Protein AF-A0A946V703-F1 (afdb_monomer_lite)

Radius of gyration: 13.31 Å; chains: 1; bounding box: 28×31×31 Å

Secondary structure (DSSP, 8-state):
--EETTEEPPPSTTSGGG-SEEEHHHHTT-TT---EE-HHHHHHHHHHHTTPPPPPTTSHHHHHHHHHHHHHTTTSPP-PSEEE-

Sequence (85 aa):
GSKIRADILSPALGHPTGFPVYRNKWAGASAKGDGMGTLHRRYGGCNKQVRAKPYKAQGPEYTALEYFHTYMSNGLEINGPGARK

pLDDT: mean 92.58, std 4.91, range [70.56, 97.81]

Foldseek 3Di:
DDDDVPDDDDDLAPVQLQPQEFEQVQLVVDPVSGRTDGPLVVQCVVCVVVVHHRDDRVDPVVVVVSVVRVVRRPPDHRDPPYYDD

Structure (mmCIF, N/CA/C/O backbone):
data_AF-A0A946V703-F1
#
_entry.id   AF-A0A946V703-F1
#
loop_
_atom_site.group_PDB
_atom_site.id
_atom_site.type_symbol
_atom_site.label_atom_id
_atom_site.label_alt_id
_atom_site.label_comp_id
_atom_site.label_asym_id
_atom_site.label_entity_id
_atom_site.label_seq_id
_atom_site.pdbx_PDB_ins_code
_atom_site.Cartn_x
_atom_site.Cartn_y
_atom_site.Cartn_z
_atom_site.occupancy
_atom_site.B_iso_or_equiv
_atom_site.auth_seq_id
_atom_site.auth_comp_id
_atom_site.auth_asym_id
_atom_site.auth_atom_id
_atom_site.pdbx_PDB_model_num
ATOM 1 N N . GLY A 1 1 ? -3.832 -21.437 -3.193 1.00 70.56 1 GLY A N 1
ATOM 2 C CA . GLY A 1 1 ? -4.500 -20.123 -3.263 1.00 70.56 1 GLY A CA 1
ATOM 3 C C . GLY A 1 1 ? -4.911 -19.829 -4.689 1.00 70.56 1 GLY A C 1
ATOM 4 O O . GLY A 1 1 ? -4.263 -20.325 -5.609 1.00 70.56 1 GLY A O 1
ATOM 5 N N . SER A 1 2 ? -5.978 -19.053 -4.867 1.00 88.44 2 SER A N 1
ATOM 6 C CA . SER A 1 2 ? -6.456 -18.603 -6.179 1.00 88.44 2 SER A CA 1
ATOM 7 C C . SER A 1 2 ? -5.373 -17.813 -6.928 1.00 88.44 2 SER A C 1
ATOM 9 O O . SER A 1 2 ? -4.528 -17.169 -6.303 1.00 88.44 2 SER A O 1
ATOM 11 N N . LYS A 1 3 ? -5.364 -17.877 -8.264 1.00 92.50 3 LYS A N 1
ATOM 12 C CA . LYS A 1 3 ? -4.344 -17.235 -9.109 1.00 92.50 3 LYS A CA 1
ATOM 13 C C . LYS A 1 3 ? -4.950 -16.113 -9.944 1.00 92.50 3 LYS A C 1
ATOM 15 O O . LYS A 1 3 ? -6.046 -16.264 -10.475 1.00 92.50 3 LYS A O 1
ATOM 20 N N . ILE A 1 4 ? -4.198 -15.029 -10.115 1.00 92.56 4 ILE A N 1
ATOM 21 C CA . ILE A 1 4 ? -4.455 -14.010 -11.132 1.00 92.56 4 ILE A CA 1
ATOM 22 C C . ILE A 1 4 ? -3.246 -13.949 -12.068 1.00 92.56 4 ILE A C 1
ATOM 24 O O . ILE A 1 4 ? -2.166 -13.487 -11.703 1.00 92.56 4 ILE A O 1
ATOM 28 N N . ARG A 1 5 ? -3.407 -14.469 -13.291 1.00 93.81 5 ARG A N 1
ATOM 29 C CA . ARG A 1 5 ? -2.296 -14.677 -14.238 1.00 93.81 5 ARG A CA 1
ATOM 30 C C . ARG A 1 5 ? -1.143 -15.451 -13.570 1.00 93.81 5 ARG A C 1
ATOM 32 O O . ARG A 1 5 ? -1.337 -16.591 -13.160 1.00 93.81 5 ARG A O 1
ATOM 39 N N . ALA A 1 6 ? 0.037 -14.840 -13.457 1.00 93.94 6 ALA A N 1
ATOM 40 C CA . ALA A 1 6 ? 1.239 -15.445 -12.885 1.00 93.94 6 ALA A CA 1
ATOM 41 C C . ALA A 1 6 ? 1.384 -15.240 -11.363 1.00 93.94 6 ALA A C 1
ATOM 43 O O . ALA A 1 6 ? 2.365 -15.709 -10.787 1.00 93.94 6 ALA A O 1
ATOM 44 N N . ASP A 1 7 ? 0.457 -14.530 -10.713 1.00 91.00 7 ASP A N 1
ATOM 45 C CA . ASP A 1 7 ? 0.554 -14.193 -9.293 1.00 91.00 7 ASP A CA 1
ATOM 46 C C . ASP A 1 7 ? -0.446 -15.013 -8.459 1.00 91.00 7 ASP A C 1
ATOM 48 O O . ASP A 1 7 ? -1.615 -15.181 -8.821 1.00 91.00 7 ASP A O 1
ATOM 52 N N . ILE A 1 8 ? 0.023 -15.536 -7.324 1.00 92.38 8 ILE A N 1
ATOM 53 C CA . ILE A 1 8 ? -0.818 -16.212 -6.329 1.00 92.38 8 ILE A CA 1
ATOM 54 C C . ILE A 1 8 ? -1.428 -15.134 -5.434 1.00 92.38 8 ILE A C 1
ATOM 56 O O . ILE A 1 8 ? -0.701 -14.310 -4.877 1.00 92.38 8 ILE A O 1
ATOM 60 N N . LEU A 1 9 ? -2.755 -15.136 -5.295 1.00 88.88 9 LEU A N 1
ATOM 61 C CA . LEU A 1 9 ? -3.450 -14.207 -4.412 1.00 88.88 9 LEU A CA 1
ATOM 62 C C . LEU A 1 9 ? -3.093 -14.523 -2.959 1.00 88.88 9 LEU A C 1
ATOM 64 O O . LEU A 1 9 ? -3.292 -15.643 -2.481 1.00 88.88 9 LEU A O 1
ATOM 68 N N . SER A 1 10 ? -2.546 -13.525 -2.274 1.00 83.94 10 SER A N 1
ATOM 69 C CA . SER A 1 10 ? -2.296 -13.572 -0.840 1.00 83.94 10 SER A CA 1
ATOM 70 C C . SER A 1 10 ? -3.616 -13.583 -0.061 1.00 83.94 10 SER A C 1
ATOM 72 O O . SER A 1 10 ? -4.619 -13.044 -0.542 1.00 83.94 10 SER A O 1
ATOM 74 N N . PRO A 1 11 ? -3.635 -14.184 1.141 1.00 83.56 11 PRO A N 1
ATOM 75 C CA . PRO A 1 11 ? -4.808 -14.133 2.004 1.00 83.56 11 PRO A CA 1
ATOM 76 C C . PRO A 1 11 ? -5.163 -12.678 2.323 1.00 83.56 11 PRO A C 1
ATOM 78 O O . PRO A 1 11 ? -4.280 -11.838 2.482 1.00 83.56 11 PRO A O 1
ATOM 81 N N . ALA A 1 12 ? -6.457 -12.366 2.406 1.00 76.44 12 ALA A N 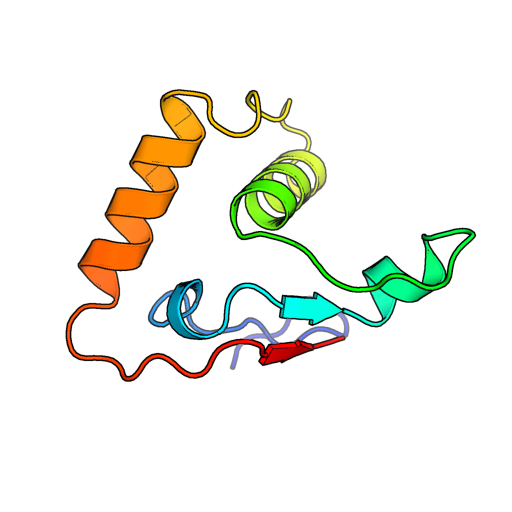1
ATOM 82 C CA . ALA A 1 12 ? -6.898 -11.031 2.810 1.00 76.44 12 ALA A CA 1
ATOM 83 C C . ALA A 1 12 ? -6.456 -10.714 4.254 1.00 76.44 12 ALA A C 1
ATOM 85 O O . ALA A 1 12 ? -6.006 -9.604 4.530 1.00 76.44 12 ALA A O 1
ATOM 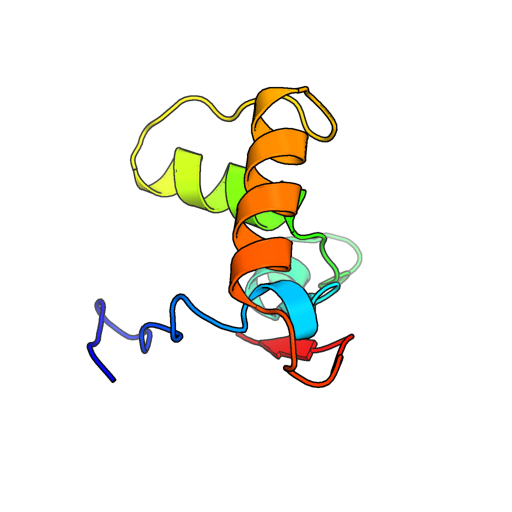86 N N . LEU A 1 13 ? -6.517 -11.719 5.132 1.00 88.25 13 LEU A N 1
ATOM 87 C CA . LEU A 1 13 ? -6.102 -11.670 6.532 1.00 88.25 13 LEU A CA 1
ATOM 88 C C . LEU A 1 13 ? -4.571 -11.747 6.674 1.00 88.25 13 LEU A C 1
ATOM 90 O O . LEU A 1 13 ? -3.930 -12.540 5.985 1.00 88.25 13 LEU A O 1
ATOM 94 N N . GLY A 1 14 ? -3.986 -10.951 7.574 1.00 88.50 14 GLY A N 1
ATOM 95 C CA . GLY A 1 14 ? -2.547 -10.994 7.865 1.00 88.50 14 GLY A CA 1
ATOM 96 C C . GLY A 1 14 ? -1.667 -10.251 6.858 1.00 88.50 14 GLY A C 1
ATOM 97 O O . GLY A 1 14 ? -0.447 -10.298 6.945 1.00 88.50 14 GLY A O 1
ATOM 98 N N . HIS A 1 15 ? -2.250 -9.519 5.906 1.00 88.50 15 HIS A N 1
ATOM 99 C CA . HIS A 1 15 ? -1.476 -8.612 5.059 1.00 88.50 15 HIS A CA 1
ATOM 100 C C . HIS A 1 15 ? -0.641 -7.580 5.829 1.00 88.50 15 HIS A C 1
ATOM 102 O O . HIS A 1 15 ? 0.533 -7.451 5.484 1.00 88.50 15 HIS A O 1
ATOM 108 N N . PRO A 1 16 ? -1.193 -6.830 6.807 1.00 93.81 16 PRO A N 1
ATOM 109 C CA . PRO A 1 16 ? -0.462 -5.734 7.440 1.00 93.81 16 PRO A CA 1
ATOM 110 C C . PRO A 1 16 ? 0.726 -6.207 8.286 1.00 93.81 16 PRO A C 1
ATOM 112 O O . PRO A 1 16 ? 1.678 -5.449 8.433 1.00 93.81 16 PRO A O 1
ATOM 115 N N . THR A 1 17 ? 0.734 -7.458 8.764 1.00 94.12 17 THR A N 1
ATOM 116 C CA . THR A 1 17 ? 1.797 -7.978 9.646 1.00 94.12 17 THR A CA 1
ATOM 117 C C . THR A 1 17 ? 3.173 -7.994 8.984 1.00 94.12 17 THR A C 1
ATOM 119 O O . THR A 1 17 ? 4.180 -7.883 9.675 1.00 94.12 17 THR A O 1
ATOM 122 N N . GLY A 1 18 ? 3.217 -8.128 7.653 1.00 92.81 18 GLY A N 1
ATOM 123 C CA . GLY A 1 18 ? 4.453 -8.192 6.872 1.00 92.81 18 GLY A CA 1
ATOM 124 C C . GLY A 1 18 ? 4.906 -6.853 6.286 1.00 92.81 18 GLY A C 1
ATOM 125 O O . GLY A 1 18 ? 5.867 -6.834 5.513 1.00 92.81 18 GLY A O 1
ATOM 126 N N . PHE A 1 19 ? 4.206 -5.750 6.578 1.00 93.62 19 PHE A N 1
ATOM 127 C CA . PHE A 1 19 ? 4.613 -4.407 6.157 1.00 93.62 19 PHE A CA 1
ATOM 128 C C . PHE A 1 19 ? 5.492 -3.735 7.230 1.00 93.62 19 PHE A C 1
ATOM 130 O O . PHE A 1 19 ? 5.276 -3.973 8.414 1.00 93.62 19 PHE A O 1
ATOM 137 N N . PRO A 1 20 ? 6.459 -2.873 6.848 1.00 93.94 20 PRO A N 1
ATOM 138 C CA . PRO A 1 20 ? 6.827 -2.485 5.481 1.00 93.94 20 PRO A CA 1
ATOM 139 C C . PRO A 1 20 ? 7.460 -3.642 4.697 1.00 93.94 20 PRO A C 1
ATOM 141 O O . PRO A 1 20 ? 8.068 -4.530 5.272 1.00 93.94 20 PRO A O 1
ATOM 144 N N . VAL A 1 21 ? 7.303 -3.654 3.374 1.00 94.62 21 VAL A N 1
ATOM 145 C CA . VAL A 1 21 ? 7.677 -4.810 2.542 1.00 94.62 21 VAL A CA 1
ATOM 146 C C . VAL A 1 21 ? 8.656 -4.406 1.446 1.00 94.62 21 VAL A C 1
ATOM 148 O O . VAL A 1 21 ? 8.466 -3.380 0.786 1.00 94.62 21 VAL A O 1
ATOM 151 N N . TYR A 1 22 ? 9.674 -5.231 1.219 1.00 94.62 22 TYR A N 1
ATOM 152 C CA . TYR A 1 22 ? 10.531 -5.150 0.044 1.00 94.62 22 TYR A CA 1
ATOM 153 C C . TYR A 1 22 ? 9.878 -5.874 -1.133 1.00 94.62 22 TYR A C 1
ATOM 155 O O . TYR A 1 22 ? 9.440 -7.022 -1.007 1.00 94.62 22 TYR A O 1
ATOM 163 N N . ARG A 1 23 ? 9.821 -5.221 -2.297 1.00 94.69 23 ARG A N 1
ATOM 164 C CA . ARG A 1 23 ? 9.305 -5.819 -3.532 1.00 94.69 23 ARG A CA 1
ATOM 165 C C . ARG A 1 23 ? 10.282 -5.684 -4.683 1.00 94.69 23 ARG A C 1
ATOM 167 O O . ARG A 1 23 ? 10.614 -4.561 -5.060 1.00 94.69 23 ARG A O 1
ATOM 174 N N . ASN A 1 24 ? 10.612 -6.800 -5.330 1.00 93.00 24 ASN A N 1
ATOM 175 C CA . ASN A 1 24 ? 11.473 -6.814 -6.520 1.00 93.00 24 ASN A CA 1
ATOM 176 C C . ASN A 1 24 ? 10.916 -5.908 -7.629 1.00 93.00 24 ASN A C 1
ATOM 178 O O . ASN A 1 24 ? 11.652 -5.136 -8.238 1.00 93.00 24 ASN A O 1
ATOM 182 N N . LYS A 1 25 ? 9.592 -5.913 -7.834 1.00 91.19 25 LYS A N 1
ATOM 183 C CA . LYS A 1 25 ? 8.916 -5.001 -8.769 1.00 91.19 25 LYS A CA 1
ATOM 184 C C . LYS A 1 25 ? 9.113 -3.522 -8.419 1.00 91.19 25 LYS A C 1
ATOM 186 O O . LYS A 1 25 ? 9.140 -2.689 -9.319 1.00 91.19 25 LYS A O 1
ATOM 191 N N . TRP A 1 26 ? 9.161 -3.171 -7.134 1.00 94.31 26 TRP A N 1
ATOM 192 C CA . TRP A 1 26 ? 9.396 -1.786 -6.715 1.00 94.31 26 TRP A CA 1
ATOM 193 C C . TRP A 1 26 ? 10.866 -1.407 -6.858 1.00 94.31 26 TRP A C 1
ATOM 1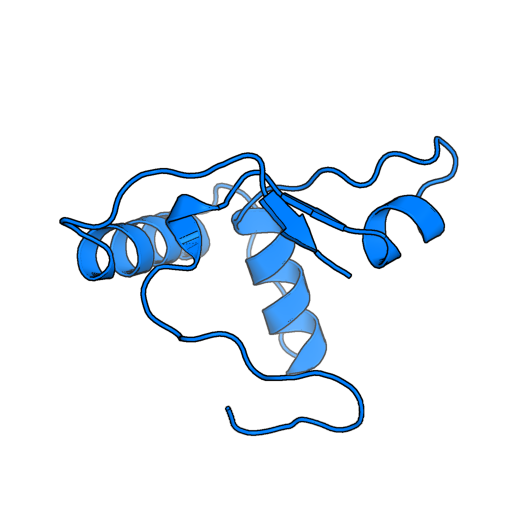95 O O . TRP A 1 26 ? 11.131 -0.319 -7.356 1.00 94.31 26 TRP A O 1
ATOM 205 N N . ALA A 1 27 ? 11.778 -2.325 -6.531 1.00 92.56 27 ALA A N 1
ATOM 206 C CA . ALA A 1 27 ? 13.212 -2.131 -6.710 1.00 92.56 27 ALA A CA 1
ATOM 207 C C . ALA A 1 27 ? 13.568 -1.898 -8.182 1.00 92.56 27 ALA A C 1
ATOM 209 O O . ALA A 1 27 ? 14.227 -0.918 -8.503 1.00 92.56 27 ALA A O 1
ATOM 210 N N . GLY A 1 28 ? 13.042 -2.728 -9.091 1.00 89.94 28 GLY A N 1
ATOM 211 C CA . GLY A 1 28 ? 13.264 -2.576 -10.533 1.00 89.94 28 GLY A CA 1
ATOM 212 C C . GLY A 1 28 ? 12.631 -1.322 -11.148 1.00 89.94 28 GLY A C 1
ATOM 213 O O . GLY A 1 28 ? 12.977 -0.955 -12.264 1.00 89.94 28 GLY A O 1
ATOM 214 N N . ALA A 1 29 ? 11.710 -0.659 -10.441 1.00 87.38 29 ALA A N 1
ATOM 215 C CA . ALA A 1 29 ? 11.123 0.613 -10.864 1.00 87.38 29 ALA A CA 1
ATOM 216 C C . ALA A 1 29 ? 11.832 1.836 -10.253 1.00 87.38 29 ALA A C 1
ATOM 218 O O . ALA A 1 29 ? 11.507 2.966 -10.615 1.00 87.38 29 ALA A O 1
ATOM 219 N N . SER A 1 30 ? 12.751 1.630 -9.307 1.00 87.62 30 SER A N 1
ATOM 220 C CA . SER A 1 30 ? 13.496 2.700 -8.654 1.00 87.62 30 SER A CA 1
ATOM 221 C C . SER A 1 30 ? 14.861 2.887 -9.301 1.00 87.62 30 SER A C 1
ATOM 223 O O . SER A 1 30 ? 15.632 1.939 -9.425 1.00 87.62 30 SER A O 1
ATOM 225 N N . ALA A 1 31 ? 15.212 4.134 -9.623 1.00 81.69 31 ALA A N 1
ATOM 226 C CA . ALA A 1 31 ? 16.545 4.486 -10.116 1.00 81.69 31 ALA A CA 1
ATOM 227 C C . ALA A 1 31 ? 17.661 4.208 -9.088 1.00 81.69 31 ALA A C 1
ATOM 229 O O . ALA A 1 31 ? 18.823 4.087 -9.460 1.00 81.69 31 ALA A O 1
ATOM 230 N N . LYS A 1 32 ? 17.312 4.102 -7.799 1.00 84.06 32 LYS A N 1
ATOM 231 C CA . LYS A 1 32 ? 18.241 3.803 -6.697 1.00 84.06 32 LYS A CA 1
ATOM 232 C C . LYS A 1 32 ? 18.220 2.327 -6.286 1.00 84.06 32 LYS A C 1
ATOM 234 O O . LYS A 1 32 ? 18.881 1.960 -5.321 1.00 84.06 32 LYS A O 1
ATOM 239 N N . GLY A 1 33 ? 17.425 1.494 -6.964 1.00 78.31 33 GLY A N 1
ATOM 240 C CA . GLY A 1 33 ? 17.220 0.094 -6.587 1.00 78.31 33 GLY A CA 1
ATOM 241 C C . GLY A 1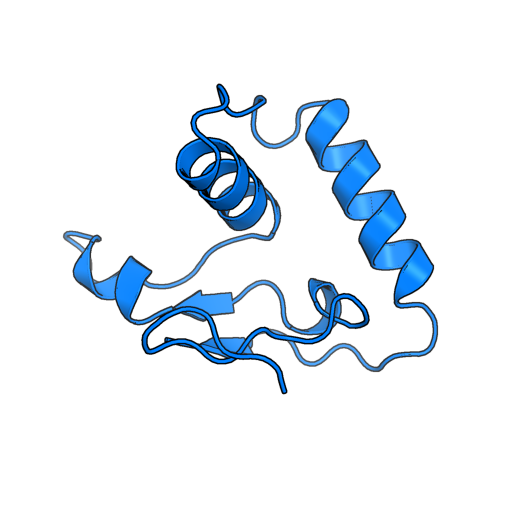 33 ? 16.473 -0.097 -5.260 1.00 78.31 33 GLY A C 1
ATOM 242 O O . GLY A 1 33 ? 16.493 -1.195 -4.701 1.00 78.31 33 GLY A O 1
ATOM 243 N N . ASP A 1 34 ? 15.803 0.939 -4.734 1.00 85.88 34 ASP A N 1
ATOM 244 C CA . ASP A 1 34 ? 15.049 0.830 -3.484 1.00 85.88 34 ASP A CA 1
ATOM 245 C C . ASP A 1 34 ? 13.690 0.122 -3.685 1.00 85.88 34 ASP A C 1
ATOM 247 O O . ASP A 1 34 ? 12.798 0.541 -4.422 1.00 85.88 34 ASP A O 1
ATOM 251 N N . GLY A 1 35 ? 13.533 -1.036 -3.037 1.00 90.50 35 GLY A N 1
ATOM 252 C CA . GLY A 1 35 ? 12.339 -1.883 -3.157 1.00 90.50 35 GLY A CA 1
ATOM 253 C C . GLY A 1 35 ? 11.353 -1.770 -2.004 1.00 90.50 35 GLY A C 1
ATOM 254 O O . GLY A 1 35 ? 10.304 -2.409 -2.052 1.00 90.50 35 GLY A O 1
ATOM 255 N N . MET A 1 36 ? 11.668 -0.987 -0.971 1.00 93.69 36 MET A N 1
ATOM 256 C CA . MET A 1 36 ? 10.836 -0.874 0.226 1.00 93.69 36 MET A CA 1
ATOM 257 C C . MET A 1 36 ? 9.572 -0.055 -0.032 1.00 93.69 36 MET A C 1
ATOM 259 O O . MET A 1 36 ? 9.569 0.949 -0.750 1.00 93.69 36 MET A O 1
ATOM 263 N N . GLY A 1 37 ? 8.468 -0.445 0.596 1.00 93.25 37 GLY A N 1
ATOM 264 C CA . GLY A 1 37 ? 7.286 0.399 0.607 1.00 93.25 37 GLY A CA 1
ATOM 265 C C . GLY A 1 37 ? 6.278 0.063 1.688 1.00 93.25 37 GLY A C 1
ATOM 266 O O . GLY A 1 37 ? 6.283 -1.006 2.298 1.00 93.25 37 GLY A O 1
ATOM 267 N N . THR A 1 38 ? 5.409 1.039 1.910 1.00 94.88 38 THR A N 1
ATOM 268 C CA . THR A 1 38 ? 4.406 1.045 2.970 1.00 94.88 38 THR A CA 1
ATOM 269 C C . THR A 1 38 ? 3.088 0.434 2.509 1.00 94.88 38 THR A C 1
ATOM 271 O O . THR A 1 38 ? 2.837 0.245 1.311 1.00 94.88 38 THR A O 1
ATOM 274 N N . LEU A 1 39 ? 2.205 0.186 3.475 1.00 94.31 39 LEU A N 1
ATOM 275 C CA . LEU A 1 39 ? 0.846 -0.270 3.219 1.00 94.31 39 LEU A CA 1
ATOM 276 C C . LEU A 1 39 ? 0.060 0.754 2.378 1.00 94.31 39 LEU A C 1
ATOM 278 O O . LEU A 1 39 ? -0.576 0.391 1.391 1.00 94.31 39 LEU A O 1
ATOM 282 N N . HIS A 1 40 ? 0.231 2.052 2.643 1.00 96.38 40 HIS A N 1
ATOM 283 C CA . HIS A 1 40 ? -0.367 3.128 1.841 1.00 96.38 40 HIS A CA 1
ATOM 284 C C . HIS A 1 40 ? 0.135 3.158 0.388 1.00 96.38 40 HIS A C 1
ATOM 286 O O . HIS A 1 40 ? -0.656 3.363 -0.538 1.00 96.38 40 HIS A O 1
ATOM 292 N N . ARG A 1 41 ? 1.428 2.877 0.144 1.00 95.19 41 ARG A N 1
ATOM 293 C CA . ARG A 1 41 ? 1.950 2.699 -1.226 1.00 95.19 41 ARG A CA 1
ATOM 294 C C . ARG A 1 41 ? 1.258 1.522 -1.916 1.00 95.19 41 ARG A C 1
ATOM 296 O O . ARG A 1 41 ? 0.953 1.602 -3.110 1.00 95.19 41 ARG A O 1
ATOM 303 N N . ARG A 1 42 ? 0.991 0.436 -1.180 1.00 95.06 42 ARG A N 1
ATOM 304 C CA . ARG A 1 42 ? 0.261 -0.722 -1.706 1.00 95.06 42 ARG A CA 1
ATOM 305 C C . ARG A 1 42 ? -1.191 -0.377 -2.032 1.00 95.06 42 ARG A C 1
ATOM 307 O O . ARG A 1 42 ? -1.609 -0.701 -3.140 1.00 95.06 42 ARG A O 1
ATOM 314 N N . TYR A 1 43 ? -1.914 0.315 -1.151 1.00 96.25 43 TYR A N 1
ATOM 315 C CA . TYR A 1 43 ? -3.295 0.749 -1.402 1.00 96.25 43 TYR A CA 1
ATOM 316 C C . TYR A 1 43 ? -3.412 1.608 -2.658 1.00 96.25 43 TYR A C 1
ATOM 318 O O . TYR A 1 43 ? -4.212 1.303 -3.542 1.00 96.25 43 TYR A O 1
ATOM 326 N N . GLY A 1 44 ? -2.528 2.598 -2.813 1.00 96.62 44 GLY A N 1
ATOM 327 C CA . GLY A 1 44 ? -2.477 3.400 -4.034 1.00 96.62 44 GLY A CA 1
ATOM 328 C C . GLY A 1 44 ? -2.225 2.567 -5.292 1.00 96.62 44 GLY A C 1
ATOM 329 O O . GLY A 1 44 ? -2.821 2.827 -6.335 1.00 96.62 44 GLY A O 1
ATOM 330 N N . GLY A 1 45 ? -1.380 1.537 -5.202 1.00 94.81 45 GLY A N 1
ATOM 331 C CA . GLY A 1 45 ? -1.163 0.583 -6.289 1.00 94.81 45 GLY A CA 1
ATOM 332 C C . GLY A 1 45 ? -2.400 -0.259 -6.618 1.00 94.81 45 GLY A C 1
ATOM 333 O O . GLY A 1 45 ? -2.696 -0.442 -7.798 1.00 94.81 45 GLY A O 1
ATOM 334 N N . CYS A 1 46 ? -3.125 -0.738 -5.603 1.00 94.50 46 CYS A N 1
ATOM 335 C CA . CYS A 1 46 ? -4.369 -1.491 -5.776 1.00 94.50 46 CYS A CA 1
ATOM 336 C C . CYS A 1 46 ? -5.443 -0.640 -6.471 1.00 94.50 46 CYS A C 1
ATOM 338 O O . CYS A 1 46 ? -5.993 -1.079 -7.478 1.00 94.50 46 CYS A O 1
ATOM 340 N N . ASN A 1 47 ? -5.660 0.605 -6.026 1.00 97.19 47 ASN A N 1
ATOM 341 C CA . ASN A 1 47 ? -6.632 1.514 -6.648 1.00 97.19 47 ASN A CA 1
ATOM 342 C C . ASN A 1 47 ? -6.306 1.774 -8.127 1.00 97.19 47 ASN A C 1
ATOM 344 O O . ASN A 1 47 ? -7.186 1.679 -8.981 1.00 97.19 47 ASN A O 1
ATOM 348 N N . LYS A 1 48 ? -5.027 1.997 -8.466 1.00 96.56 48 LYS A N 1
ATOM 349 C CA . LYS A 1 48 ? -4.603 2.152 -9.871 1.00 96.56 48 LYS A CA 1
ATOM 350 C C . LYS A 1 48 ? -4.919 0.916 -10.722 1.00 96.56 48 LYS A C 1
ATOM 352 O O . LYS A 1 48 ? -5.291 1.063 -11.881 1.00 96.56 48 LYS A O 1
ATOM 357 N N . GLN A 1 49 ? -4.777 -0.294 -10.173 1.00 94.06 49 GLN A N 1
ATOM 358 C CA . GLN A 1 49 ? -5.016 -1.545 -10.911 1.00 94.06 49 GLN A CA 1
ATOM 359 C C . GLN A 1 49 ? -6.496 -1.791 -11.215 1.00 94.06 49 GLN A C 1
ATOM 361 O O . GLN A 1 49 ? -6.803 -2.383 -12.247 1.00 94.06 49 GLN A O 1
ATOM 366 N N . VAL A 1 50 ? -7.399 -1.277 -10.378 1.00 96.44 50 VAL A N 1
ATOM 367 C CA . VAL A 1 50 ? -8.848 -1.268 -10.644 1.00 96.44 50 VAL A CA 1
ATOM 368 C C . VAL A 1 50 ? -9.309 -0.009 -11.391 1.00 96.44 50 VAL A C 1
ATOM 370 O O . VAL A 1 50 ? -10.503 0.245 -11.489 1.00 96.44 50 VAL A O 1
ATOM 373 N N . ARG A 1 51 ? -8.371 0.775 -11.946 1.00 96.81 51 ARG A N 1
ATOM 374 C CA . ARG A 1 51 ? -8.625 2.023 -12.693 1.00 96.81 51 ARG A CA 1
ATOM 375 C C . ARG A 1 51 ? -9.313 3.124 -11.869 1.00 96.81 51 ARG A C 1
ATOM 377 O O . ARG A 1 51 ? -9.955 4.004 -12.434 1.00 96.81 51 ARG A O 1
ATOM 384 N N . ALA A 1 52 ? -9.133 3.114 -10.549 1.00 97.44 52 ALA A N 1
ATOM 385 C CA . ALA A 1 52 ? -9.600 4.162 -9.646 1.00 97.44 52 ALA A CA 1
ATOM 386 C C . ALA A 1 52 ? -8.497 5.191 -9.347 1.00 97.44 52 ALA A C 1
ATOM 388 O O . ALA A 1 52 ? -7.301 4.871 -9.321 1.00 97.44 52 ALA A O 1
ATOM 389 N N . LYS A 1 53 ? -8.898 6.437 -9.062 1.00 97.00 53 LYS A N 1
ATOM 390 C CA . LYS A 1 53 ? -7.981 7.480 -8.585 1.00 97.00 53 LYS A CA 1
ATOM 391 C C . LYS A 1 53 ? -7.522 7.138 -7.156 1.00 97.00 53 LYS A C 1
ATOM 393 O O . LYS A 1 53 ? -8.368 6.945 -6.287 1.00 97.00 53 LYS A O 1
ATOM 398 N N . PRO A 1 54 ? -6.208 7.059 -6.877 1.00 97.31 54 PRO A N 1
ATOM 399 C CA . PRO A 1 54 ? -5.719 6.841 -5.519 1.00 97.31 54 PRO A CA 1
ATOM 400 C C . PRO A 1 54 ? -6.083 7.993 -4.583 1.00 97.31 54 PRO A C 1
ATOM 402 O O . PRO A 1 54 ? -5.989 9.157 -4.978 1.00 97.31 54 PRO A O 1
ATOM 405 N N . TYR A 1 55 ? -6.394 7.666 -3.331 1.00 97.69 55 TYR A N 1
ATOM 406 C CA . TYR A 1 55 ? -6.469 8.649 -2.254 1.00 97.69 55 TYR A CA 1
ATOM 407 C C . TYR A 1 55 ? -5.074 9.160 -1.876 1.00 97.69 55 TYR A C 1
ATOM 409 O O . TYR A 1 55 ? -4.044 8.597 -2.272 1.00 97.69 55 TYR A O 1
ATOM 417 N N . LYS A 1 56 ? -5.037 10.252 -1.110 1.00 96.88 56 LYS A N 1
ATOM 418 C CA . LYS A 1 56 ? -3.789 10.808 -0.585 1.00 96.88 56 LYS A CA 1
ATOM 419 C C . LYS A 1 56 ? -3.188 9.822 0.422 1.00 96.88 56 LYS A C 1
ATOM 421 O O . LYS A 1 56 ? -3.884 9.316 1.298 1.00 96.88 56 LYS A O 1
ATOM 426 N N . ALA A 1 57 ? -1.889 9.546 0.312 1.00 95.19 57 ALA A N 1
ATOM 427 C CA . ALA A 1 57 ? -1.183 8.789 1.345 1.00 95.19 57 ALA A CA 1
ATOM 428 C C . ALA A 1 57 ? -1.281 9.532 2.686 1.00 95.19 57 ALA A C 1
ATOM 430 O O . ALA A 1 57 ? -1.128 10.752 2.704 1.00 95.19 57 ALA A O 1
ATOM 431 N N . GLN A 1 58 ? -1.534 8.804 3.778 1.00 94.69 58 GLN A N 1
ATOM 432 C CA . GLN A 1 58 ? -1.818 9.391 5.101 1.00 94.69 58 GLN A CA 1
ATOM 433 C C . GLN A 1 58 ? -3.078 10.285 5.130 1.00 94.69 58 GLN A C 1
ATOM 435 O O . GLN A 1 58 ? -3.250 11.088 6.040 1.00 94.69 58 G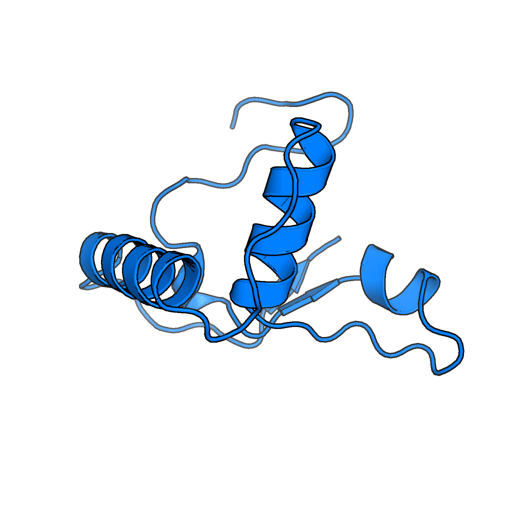LN A O 1
ATOM 440 N N . GLY A 1 59 ? -3.943 10.189 4.112 1.00 97.12 59 GLY A N 1
ATOM 441 C CA . GLY A 1 59 ? -5.281 10.772 4.129 1.00 97.12 59 GLY A CA 1
ATOM 442 C C . GLY A 1 59 ? -6.268 9.900 4.914 1.00 97.12 59 GLY A C 1
ATOM 443 O O . GLY A 1 59 ? -5.996 8.713 5.127 1.00 97.12 59 GLY A O 1
ATOM 444 N N . PRO A 1 60 ? -7.423 10.463 5.308 1.00 97.75 60 PRO A N 1
ATOM 445 C CA . PRO A 1 60 ? -8.385 9.788 6.177 1.00 97.75 60 PRO A CA 1
ATOM 446 C C . PRO A 1 60 ? -8.869 8.446 5.610 1.00 97.75 60 PRO A C 1
ATOM 448 O O . PRO A 1 60 ? -9.054 7.498 6.368 1.00 97.75 60 PRO A O 1
ATOM 451 N N . GLU A 1 61 ? -9.004 8.319 4.288 1.00 97.56 61 GLU A N 1
ATOM 452 C CA . GLU A 1 61 ? -9.486 7.096 3.640 1.00 97.56 61 GLU A CA 1
ATOM 453 C C . GLU A 1 61 ? -8.500 5.933 3.786 1.00 97.56 61 GLU A C 1
ATOM 455 O O . GLU A 1 61 ? -8.892 4.810 4.106 1.00 97.56 61 GLU A O 1
ATOM 460 N N . TYR A 1 62 ? -7.207 6.183 3.565 1.00 97.50 62 TYR A N 1
ATOM 461 C CA . TYR A 1 62 ? -6.196 5.134 3.696 1.00 97.50 62 TYR A CA 1
ATOM 462 C C . TYR A 1 62 ? -5.857 4.825 5.147 1.00 97.50 62 TYR A C 1
ATOM 464 O O . TYR A 1 62 ? -5.666 3.652 5.451 1.00 97.50 62 TYR A O 1
ATOM 472 N N . THR A 1 63 ? -5.869 5.818 6.037 1.00 97.12 63 THR A N 1
ATOM 473 C CA . THR A 1 63 ? -5.692 5.582 7.475 1.00 97.12 63 THR A CA 1
ATOM 474 C C . THR A 1 63 ? -6.840 4.743 8.044 1.00 97.12 63 THR A C 1
ATOM 476 O O . THR A 1 63 ? -6.594 3.794 8.787 1.00 97.12 63 THR A O 1
ATOM 479 N N . ALA A 1 64 ? -8.090 5.010 7.647 1.00 97.81 64 ALA A N 1
ATOM 480 C CA . ALA A 1 64 ? -9.229 4.179 8.041 1.00 97.81 64 ALA A CA 1
ATOM 481 C C . ALA A 1 64 ? -9.116 2.743 7.495 1.00 97.81 64 ALA A C 1
ATOM 483 O O . ALA A 1 64 ? -9.395 1.779 8.210 1.00 97.81 64 ALA A O 1
ATOM 484 N N . LEU A 1 65 ? -8.658 2.580 6.248 1.00 96.06 65 LEU A N 1
ATOM 485 C CA . LEU A 1 65 ? -8.444 1.261 5.645 1.00 96.06 65 LEU A CA 1
ATOM 486 C C . LEU A 1 65 ? -7.285 0.490 6.301 1.00 96.06 65 LEU A C 1
ATOM 488 O O . LEU A 1 65 ? -7.370 -0.724 6.484 1.00 96.06 65 LEU A O 1
ATOM 492 N N . GLU A 1 66 ? -6.198 1.175 6.659 1.00 95.75 66 GLU A N 1
ATOM 493 C CA . GLU A 1 66 ? -5.095 0.627 7.454 1.00 95.75 66 GLU A CA 1
ATOM 494 C C . GLU A 1 66 ? -5.585 0.136 8.813 1.00 95.75 66 GLU A C 1
ATOM 496 O O . GLU A 1 66 ? -5.313 -1.013 9.166 1.00 95.75 66 GLU A O 1
ATOM 501 N N . TYR A 1 67 ? -6.372 0.946 9.521 1.00 95.94 67 TYR A N 1
ATOM 502 C CA . TYR A 1 67 ? -6.984 0.540 10.782 1.00 95.94 67 TYR A CA 1
ATOM 503 C C . TYR A 1 67 ? -7.848 -0.714 10.614 1.00 95.94 67 TYR A C 1
ATOM 505 O O . TYR A 1 67 ? -7.648 -1.689 11.333 1.00 95.94 67 TYR A O 1
ATOM 513 N N . PHE A 1 68 ? -8.747 -0.734 9.626 1.00 95.75 68 PHE A N 1
ATOM 514 C CA . PHE A 1 68 ? -9.625 -1.878 9.375 1.00 95.75 68 PHE A CA 1
ATOM 515 C C . PHE A 1 68 ? -8.844 -3.173 9.101 1.00 95.75 68 PHE A C 1
ATOM 517 O O . PHE A 1 68 ? -9.098 -4.196 9.736 1.00 95.75 68 PHE A O 1
ATOM 524 N N . HIS A 1 69 ? -7.859 -3.146 8.197 1.00 94.62 69 HIS A N 1
ATOM 525 C CA . HIS A 1 69 ? -7.052 -4.334 7.899 1.00 94.62 69 HIS A CA 1
ATOM 526 C C . HIS A 1 69 ? -6.202 -4.794 9.087 1.00 94.62 69 HIS A C 1
ATOM 528 O O . HIS A 1 69 ? -6.023 -6.001 9.278 1.00 94.62 69 HIS A O 1
ATOM 534 N N . THR A 1 70 ? -5.681 -3.849 9.872 1.00 94.25 70 THR A N 1
ATOM 535 C CA . THR A 1 70 ? -4.903 -4.144 11.081 1.00 94.25 70 THR A CA 1
ATOM 536 C C . THR A 1 70 ? -5.789 -4.796 12.130 1.00 94.25 70 THR A C 1
ATOM 538 O O . THR A 1 70 ? -5.454 -5.870 12.616 1.00 94.25 70 THR A O 1
ATOM 541 N N . TYR A 1 71 ? -6.965 -4.218 12.383 1.00 95.38 71 TYR A N 1
ATOM 542 C CA . TYR A 1 71 ? -7.951 -4.753 13.312 1.00 95.38 71 TYR A CA 1
ATOM 543 C C . TYR A 1 71 ? -8.397 -6.168 12.930 1.00 95.38 71 TYR A C 1
ATOM 545 O O . TYR A 1 71 ? -8.426 -7.057 13.778 1.00 95.38 71 TYR A O 1
ATOM 553 N N . MET A 1 72 ? -8.674 -6.411 11.643 1.00 95.06 72 MET A N 1
ATOM 554 C CA . MET A 1 72 ? -9.003 -7.758 11.170 1.00 95.06 72 MET A CA 1
ATOM 555 C C . MET A 1 72 ? -7.873 -8.756 11.434 1.00 95.06 72 MET A C 1
ATOM 557 O O . MET A 1 72 ? -8.144 -9.927 11.652 1.00 95.06 72 MET A O 1
ATOM 561 N N . SER A 1 73 ? -6.617 -8.305 11.428 1.00 94.19 73 SER A N 1
ATOM 562 C CA . SER A 1 73 ? -5.427 -9.147 11.594 1.00 94.19 73 SER A CA 1
ATOM 563 C C . SER A 1 73 ? -4.962 -9.275 13.053 1.00 94.19 73 SER A C 1
ATOM 565 O O . SER A 1 73 ? -3.840 -9.721 13.294 1.00 94.19 73 SER A O 1
ATOM 567 N N . ASN A 1 74 ? -5.793 -8.889 14.026 1.00 94.00 74 ASN A N 1
ATOM 568 C CA . ASN A 1 74 ? -5.472 -9.015 15.446 1.00 94.00 74 ASN A CA 1
ATOM 569 C C . ASN A 1 74 ? -5.189 -10.473 15.844 1.00 94.00 74 ASN A C 1
ATOM 571 O O . ASN A 1 74 ? -5.864 -11.400 15.401 1.00 94.00 74 ASN A O 1
ATOM 575 N N . GLY A 1 75 ? -4.188 -10.664 16.707 1.00 94.00 75 GLY A N 1
ATOM 576 C CA . GLY A 1 75 ? -3.738 -11.987 17.157 1.00 94.00 75 GLY A CA 1
ATOM 577 C C . GLY A 1 75 ? -2.739 -12.674 16.221 1.00 94.00 75 GLY A C 1
ATOM 578 O O . GLY A 1 75 ? -2.208 -13.722 16.578 1.00 94.00 75 GLY A O 1
ATOM 579 N N . LEU A 1 76 ? -2.442 -12.090 15.056 1.00 93.88 76 LEU A N 1
ATOM 580 C CA . LEU A 1 76 ? -1.363 -12.553 14.187 1.00 93.88 76 LEU A CA 1
ATOM 581 C C . LEU A 1 76 ? -0.035 -11.892 14.569 1.00 93.88 76 LEU A C 1
ATOM 583 O O . LEU A 1 76 ? 0.020 -10.701 14.873 1.00 93.88 76 LEU A O 1
ATOM 587 N N . GLU A 1 77 ? 1.044 -12.669 14.520 1.00 94.00 77 GLU A N 1
ATOM 588 C CA . GLU A 1 77 ? 2.393 -12.185 14.804 1.00 94.00 77 GLU A CA 1
ATOM 589 C C . GLU A 1 77 ? 2.874 -11.203 13.725 1.00 94.00 77 GLU A C 1
ATOM 591 O O . GLU A 1 77 ? 2.715 -11.434 12.521 1.00 94.00 77 GLU A O 1
ATOM 596 N N . ILE A 1 78 ? 3.489 -10.103 14.162 1.00 92.88 78 ILE A N 1
ATOM 597 C CA . ILE A 1 78 ? 4.140 -9.143 13.271 1.00 92.88 78 ILE A CA 1
ATOM 598 C C . ILE A 1 78 ? 5.421 -9.780 12.726 1.00 92.88 78 ILE A C 1
ATOM 600 O O . ILE A 1 78 ? 6.298 -10.169 13.485 1.00 92.88 78 ILE A O 1
ATOM 604 N N . ASN A 1 79 ? 5.546 -9.847 11.401 1.00 91.88 79 ASN A N 1
ATOM 605 C CA . ASN A 1 79 ? 6.662 -10.496 10.707 1.00 91.88 79 ASN A CA 1
ATOM 606 C C . ASN A 1 79 ? 7.287 -9.608 9.617 1.00 91.88 79 ASN A C 1
ATOM 608 O O . ASN A 1 79 ? 7.890 -10.098 8.659 1.00 91.88 79 ASN A O 1
ATOM 612 N N . GLY A 1 80 ? 7.112 -8.292 9.744 1.00 89.38 80 GLY A N 1
ATOM 613 C CA . GLY A 1 80 ? 7.761 -7.293 8.906 1.00 89.38 80 GLY A CA 1
ATOM 614 C C . GLY A 1 80 ? 9.214 -7.019 9.333 1.00 89.38 80 GLY A C 1
ATOM 615 O O . GLY A 1 80 ? 9.530 -7.136 10.515 1.00 89.38 80 GLY A O 1
ATOM 616 N N . PRO A 1 81 ? 10.096 -6.595 8.407 1.00 92.06 81 PRO A N 1
ATOM 617 C CA . PRO A 1 81 ? 9.814 -6.331 7.002 1.00 92.06 81 PRO A CA 1
ATOM 618 C C . PRO A 1 81 ? 9.782 -7.595 6.134 1.00 92.06 81 PRO A C 1
ATOM 620 O O . PRO A 1 81 ? 10.720 -8.387 6.116 1.00 92.06 81 PRO A O 1
ATOM 623 N N . GLY A 1 82 ? 8.710 -7.769 5.360 1.00 91.06 82 GLY A N 1
ATOM 624 C CA . GLY A 1 82 ? 8.576 -8.915 4.462 1.00 91.06 82 GLY A CA 1
ATOM 625 C C . GLY A 1 82 ? 9.343 -8.745 3.146 1.00 91.06 82 GLY A C 1
ATOM 626 O O . GLY A 1 82 ? 9.566 -7.629 2.677 1.00 91.06 82 GLY A O 1
ATOM 627 N N . ALA A 1 83 ? 9.650 -9.859 2.479 1.00 92.88 83 ALA A N 1
ATOM 628 C CA . ALA A 1 83 ? 10.122 -9.881 1.092 1.00 92.88 83 ALA A CA 1
ATOM 629 C C . ALA A 1 83 ? 9.056 -10.492 0.166 1.00 92.88 83 ALA A C 1
ATOM 631 O O . ALA A 1 83 ? 8.463 -11.539 0.460 1.00 92.88 83 ALA A O 1
ATOM 632 N N . ARG A 1 84 ? 8.772 -9.818 -0.954 1.00 89.56 84 ARG A N 1
ATOM 633 C CA . ARG A 1 84 ? 7.788 -10.236 -1.965 1.00 89.56 84 ARG A CA 1
ATOM 634 C C . ARG A 1 84 ? 8.293 -9.920 -3.380 1.00 89.56 84 ARG A C 1
ATOM 636 O O . ARG A 1 84 ? 9.221 -9.141 -3.576 1.00 89.56 84 ARG A O 1
ATOM 643 N N . LYS A 1 85 ? 7.635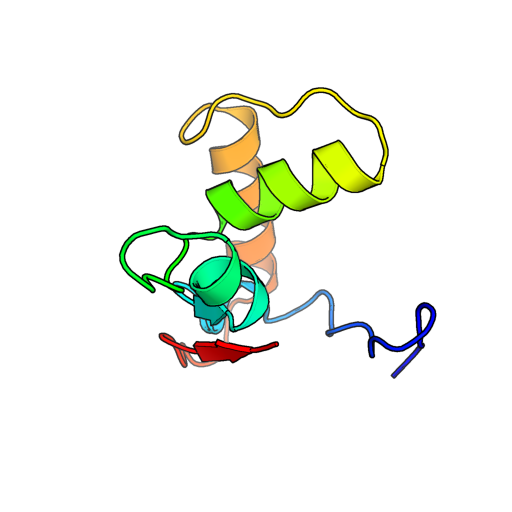 -10.504 -4.381 1.00 87.94 85 LYS A N 1
ATOM 644 C CA . LYS A 1 85 ? 7.852 -10.186 -5.799 1.00 87.94 85 LYS A CA 1
ATOM 645 C C . LYS A 1 85 ? 7.442 -8.749 -6.142 1.00 87.94 85 LYS A C 1
ATOM 647 O O . LYS A 1 85 ? 6.398 -8.249 -5.644 1.00 87.94 85 LYS A O 1
#